Protein AF-A0A7X2MUK2-F1 (afdb_monomer_lite)

Radius of gyration: 17.93 Å; chains: 1; bounding box: 42×25×44 Å

Organism: Enterobacter agglomerans (NCBI:txid549)

Secondary structure (DSSP, 8-state):
-HHHHHHHHHHS--HHHHHHHHHHHHHHHHHHHHHHT-HHHHHHHHHHHHTGGGS-HHHHHHHHHHHHHHHHTTTTS-HHHHHHHHHHHHHHHHHHHHHHHHHHHHH--

Foldseek 3Di:
DPPVLVVCCVPPNDPVSLVVLLVCLLVVLLVVLCQLQPQVNLVVLVVCLVVLVPDPPVSSVVSVVVNVSSVVLPNPPDPVVSVVSSVVSSVVSNVVSVVSVVPVVVVVD

pLDDT: mean 91.35, std 7.98, range [53.94, 98.5]

Sequence (109 aa):
VNLVFSAMTSAHTSPYLQQVDEEIAPQLTALNDDIMLNRPLFSRLDAVYLQRAKLDAESKRLVEVIWQRFQLAGANLPEAQKQQLKTLNQEAARLGTRFTNKLPAATKA

InterPro domains:
  IPR045090 Peptidase M3A/M3B [PTHR43660] (1-107)

Structure (mmCIF, N/CA/C/O backbone):
data_AF-A0A7X2MUK2-F1
#
_entry.id   AF-A0A7X2MUK2-F1
#
loop_
_atom_site.group_PDB
_atom_site.id
_atom_site.type_symbol
_atom_site.label_atom_id
_atom_site.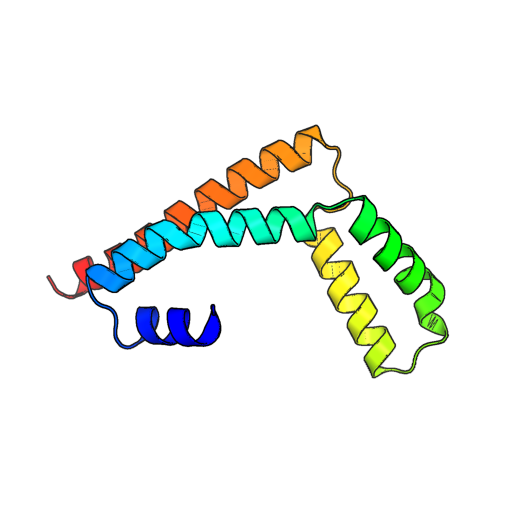label_alt_id
_atom_site.label_comp_id
_atom_site.label_asym_id
_atom_site.label_entity_id
_atom_site.label_seq_id
_atom_site.pdbx_PDB_ins_code
_atom_site.Cartn_x
_atom_site.Cartn_y
_atom_site.Cartn_z
_atom_site.occupancy
_atom_site.B_iso_or_equiv
_atom_site.auth_seq_id
_atom_site.auth_comp_id
_atom_site.auth_asym_id
_atom_site.auth_atom_id
_atom_site.pdbx_PDB_model_num
ATOM 1 N N . VAL A 1 1 ? -7.829 5.413 -15.023 1.00 54.09 1 VAL A N 1
ATOM 2 C CA . VAL A 1 1 ? -6.568 5.629 -15.771 1.00 54.09 1 VAL A CA 1
ATOM 3 C C . VAL A 1 1 ? -5.651 4.409 -15.679 1.00 54.09 1 VAL A C 1
ATOM 5 O O . VAL A 1 1 ? -5.361 3.851 -16.726 1.00 54.09 1 VAL A O 1
ATOM 8 N N . ASN A 1 2 ? -5.316 3.899 -14.481 1.00 69.81 2 ASN A N 1
ATOM 9 C CA . ASN A 1 2 ? -4.412 2.736 -14.338 1.00 69.81 2 ASN A CA 1
ATOM 10 C C . ASN A 1 2 ? -4.828 1.463 -15.088 1.00 69.81 2 ASN A C 1
ATOM 12 O O . ASN A 1 2 ? -3.993 0.875 -15.752 1.00 69.81 2 ASN A O 1
ATOM 16 N N . LEU A 1 3 ? -6.092 1.031 -15.026 1.00 82.81 3 LEU A N 1
ATOM 17 C CA . LEU A 1 3 ? -6.472 -0.298 -15.541 1.00 82.81 3 LEU A CA 1
ATOM 18 C C . LEU A 1 3 ? -6.197 -0.488 -17.043 1.00 82.81 3 LEU A C 1
ATOM 20 O O . LEU A 1 3 ? -5.636 -1.505 -17.434 1.00 82.81 3 LEU A O 1
ATOM 24 N N . VAL A 1 4 ? -6.553 0.496 -17.877 1.00 87.69 4 VAL A N 1
ATOM 25 C CA . VAL A 1 4 ? -6.312 0.420 -19.329 1.00 87.69 4 VAL A CA 1
ATOM 26 C C . VAL A 1 4 ? -4.832 0.627 -19.642 1.00 87.69 4 VAL A C 1
ATOM 28 O O . VAL A 1 4 ? -4.275 -0.113 -20.445 1.00 87.69 4 VAL A O 1
ATOM 31 N N . PHE A 1 5 ? -4.178 1.590 -18.984 1.00 87.81 5 PHE A N 1
ATOM 32 C CA . PHE A 1 5 ? -2.762 1.863 -19.218 1.00 87.81 5 PHE A CA 1
ATOM 33 C C . PHE A 1 5 ? -1.885 0.655 -18.855 1.00 87.81 5 PHE A C 1
ATOM 35 O O . PHE A 1 5 ? -1.125 0.194 -19.698 1.00 87.81 5 PHE A O 1
ATOM 42 N N . SER A 1 6 ? -2.072 0.069 -17.667 1.00 85.44 6 SER A N 1
ATOM 43 C CA . SER A 1 6 ? -1.349 -1.130 -17.225 1.00 85.44 6 SER A CA 1
ATOM 44 C C . SER A 1 6 ? -1.624 -2.352 -18.105 1.00 85.44 6 SER A C 1
ATOM 46 O O . SER A 1 6 ? -0.721 -3.154 -18.340 1.00 85.44 6 SER A O 1
ATOM 48 N N . ALA A 1 7 ? -2.849 -2.509 -18.621 1.00 89.12 7 ALA A N 1
ATOM 49 C CA . ALA A 1 7 ? -3.154 -3.575 -19.575 1.00 89.12 7 ALA A CA 1
ATOM 50 C C . ALA A 1 7 ? -2.367 -3.396 -20.885 1.00 89.12 7 ALA A C 1
ATOM 52 O O . ALA A 1 7 ? -1.771 -4.353 -21.381 1.00 89.12 7 ALA A O 1
ATOM 53 N N . MET A 1 8 ? -2.304 -2.168 -21.410 1.00 90.06 8 MET A N 1
ATOM 54 C CA . MET A 1 8 ? -1.549 -1.858 -22.625 1.00 90.06 8 MET A CA 1
ATOM 55 C C . MET A 1 8 ? -0.040 -2.011 -22.422 1.00 90.06 8 MET A C 1
ATOM 57 O O . MET A 1 8 ? 0.605 -2.668 -23.234 1.00 90.06 8 MET A O 1
ATOM 61 N N . THR A 1 9 ? 0.530 -1.486 -21.332 1.00 85.38 9 THR A N 1
ATOM 62 C CA . THR A 1 9 ? 1.971 -1.625 -21.049 1.00 85.38 9 THR A CA 1
ATOM 63 C C . THR A 1 9 ? 2.388 -3.069 -20.778 1.00 85.38 9 THR A C 1
ATOM 65 O O . THR A 1 9 ? 3.541 -3.414 -21.022 1.00 85.38 9 THR A O 1
ATOM 68 N N . SER A 1 10 ? 1.466 -3.935 -20.344 1.00 84.69 10 SER A N 1
ATOM 69 C CA . SER A 1 10 ? 1.747 -5.364 -20.153 1.00 84.69 10 SER A CA 1
ATOM 70 C C . SER A 1 10 ? 1.636 -6.177 -21.447 1.00 84.69 10 SER A C 1
ATOM 72 O O . SER A 1 10 ? 2.483 -7.026 -21.712 1.00 84.69 10 SER A O 1
ATOM 74 N N . ALA A 1 11 ? 0.591 -5.952 -22.249 1.00 87.62 11 ALA A N 1
ATOM 75 C CA . ALA A 1 11 ? 0.252 -6.823 -23.380 1.00 87.62 11 ALA A CA 1
ATOM 76 C C . ALA A 1 11 ? 0.691 -6.281 -24.751 1.00 87.62 11 ALA A C 1
ATOM 78 O O . ALA A 1 11 ? 0.963 -7.056 -25.666 1.00 87.62 11 ALA A O 1
ATOM 79 N N . HIS A 1 12 ? 0.747 -4.958 -24.914 1.00 87.75 12 HIS A N 1
ATOM 80 C CA . HIS A 1 12 ? 1.011 -4.292 -26.190 1.00 87.75 12 HIS A CA 1
ATOM 81 C C . HIS A 1 12 ? 1.827 -3.007 -25.987 1.00 87.75 12 HIS A C 1
ATOM 83 O O . HIS A 1 12 ? 1.422 -1.904 -26.359 1.00 87.75 12 HIS A O 1
ATOM 89 N N . THR A 1 13 ? 2.978 -3.154 -25.329 1.00 86.94 13 THR A N 1
ATOM 90 C CA . THR A 1 13 ? 3.851 -2.025 -24.994 1.00 86.94 13 THR A CA 1
ATOM 91 C C . THR A 1 13 ? 4.600 -1.475 -26.209 1.00 86.94 13 THR A C 1
ATOM 93 O O . THR A 1 13 ? 4.758 -2.145 -27.231 1.00 86.94 13 THR A O 1
ATOM 96 N N . SER A 1 14 ? 5.107 -0.252 -26.084 1.00 89.50 14 SER A N 1
ATOM 97 C CA . SER A 1 14 ? 5.943 0.427 -27.078 1.00 89.50 14 SER A CA 1
ATOM 98 C C . SER A 1 14 ? 6.971 1.314 -26.367 1.00 89.50 14 SER A C 1
ATOM 100 O O . SER A 1 14 ? 6.762 1.638 -25.197 1.00 89.50 14 SER A O 1
ATOM 102 N N . PRO A 1 15 ? 8.054 1.761 -27.034 1.00 90.31 15 PRO A N 1
ATOM 103 C CA . PRO A 1 15 ? 9.027 2.664 -26.412 1.00 90.31 15 PRO A CA 1
ATOM 104 C C . PRO A 1 15 ? 8.386 3.931 -25.829 1.00 90.31 15 PRO A C 1
ATOM 106 O O . PRO A 1 15 ? 8.757 4.373 -24.746 1.00 90.31 15 PRO A O 1
ATOM 109 N N . TYR A 1 16 ? 7.369 4.472 -26.507 1.00 92.00 16 TYR A N 1
ATOM 110 C CA . TYR A 1 16 ? 6.617 5.621 -26.007 1.00 92.00 16 TYR A CA 1
ATOM 111 C C . TYR A 1 16 ? 5.817 5.279 -24.743 1.00 92.00 16 TYR A C 1
ATOM 113 O O . TYR A 1 16 ? 5.879 6.013 -23.762 1.00 92.00 16 TYR A O 1
ATOM 121 N N . LEU A 1 17 ? 5.108 4.144 -24.725 1.00 90.44 17 LEU A N 1
ATOM 122 C CA . LEU A 1 17 ? 4.359 3.716 -23.538 1.00 90.44 17 LEU A CA 1
ATOM 123 C C . LEU A 1 17 ? 5.277 3.420 -22.345 1.00 90.44 17 LEU A C 1
ATOM 125 O O . LEU A 1 17 ? 4.904 3.724 -21.219 1.00 90.44 17 LEU A O 1
ATOM 129 N N . GLN A 1 18 ? 6.477 2.884 -22.582 1.00 88.19 18 GLN A N 1
ATOM 130 C CA . GLN A 1 18 ? 7.482 2.666 -21.537 1.00 88.19 18 GLN A CA 1
ATOM 131 C C . GLN A 1 18 ? 7.998 3.982 -20.949 1.00 88.19 18 GLN A C 1
ATOM 133 O O . GLN A 1 18 ? 8.126 4.092 -19.733 1.00 88.19 18 GLN A O 1
ATOM 138 N N . GLN A 1 19 ? 8.257 4.986 -21.794 1.00 90.25 19 GLN A N 1
ATOM 139 C CA . GLN A 1 19 ? 8.642 6.318 -21.328 1.00 90.25 19 GLN A CA 1
ATOM 140 C C . GLN A 1 19 ? 7.535 6.937 -20.466 1.00 90.25 19 GLN A C 1
ATOM 142 O O . GLN A 1 19 ? 7.810 7.425 -19.373 1.00 90.25 19 GLN A O 1
ATOM 147 N N . VAL A 1 20 ? 6.281 6.871 -20.927 1.00 90.12 20 VAL A N 1
ATOM 148 C CA . VAL A 1 20 ? 5.138 7.370 -20.152 1.00 90.12 20 VAL A CA 1
ATOM 149 C C . VAL A 1 20 ? 5.016 6.621 -18.823 1.00 90.12 20 VAL A C 1
ATOM 151 O O . VAL A 1 20 ? 4.793 7.260 -17.801 1.00 90.12 20 VAL A O 1
ATOM 154 N N . ASP A 1 21 ? 5.208 5.298 -18.799 1.00 86.38 21 ASP A N 1
ATOM 155 C CA . ASP A 1 21 ? 5.168 4.499 -17.564 1.00 86.38 21 ASP A CA 1
ATOM 156 C C . ASP A 1 21 ? 6.225 4.970 -16.549 1.00 86.38 21 ASP A C 1
ATOM 158 O O . ASP A 1 21 ? 5.915 5.191 -15.378 1.00 86.38 21 ASP A O 1
ATOM 162 N N . GLU A 1 22 ? 7.452 5.246 -17.009 1.00 87.00 22 GLU A N 1
ATOM 163 C CA . GLU A 1 22 ? 8.521 5.806 -16.168 1.00 87.00 22 GLU A CA 1
ATOM 164 C C . GLU A 1 22 ? 8.204 7.209 -15.625 1.00 87.00 22 GLU A C 1
ATOM 166 O O . GLU A 1 22 ? 8.628 7.542 -14.515 1.00 87.00 22 GLU A O 1
ATOM 171 N N . GLU A 1 23 ? 7.449 8.023 -16.367 1.00 88.56 23 GLU A N 1
ATOM 172 C CA . GLU A 1 23 ? 7.038 9.370 -15.954 1.00 88.56 23 GLU A CA 1
ATOM 173 C C . GLU A 1 23 ? 5.867 9.356 -14.957 1.00 88.56 23 GLU A C 1
ATOM 175 O O . GLU A 1 23 ? 5.856 10.145 -14.004 1.00 88.56 23 GLU A O 1
ATOM 180 N N . ILE A 1 24 ? 4.879 8.472 -15.150 1.00 88.25 24 ILE A N 1
ATOM 181 C CA . ILE A 1 24 ? 3.654 8.455 -14.336 1.00 88.25 24 ILE A CA 1
ATOM 182 C C . ILE A 1 24 ? 3.773 7.595 -13.076 1.00 88.25 24 ILE A C 1
ATOM 184 O O . ILE A 1 24 ? 3.141 7.924 -12.071 1.00 88.25 24 ILE A O 1
ATOM 188 N N . ALA A 1 25 ? 4.574 6.523 -13.091 1.00 85.62 25 ALA A N 1
ATOM 189 C CA . ALA A 1 25 ? 4.754 5.638 -11.941 1.00 85.62 25 ALA A CA 1
ATOM 190 C C . ALA A 1 25 ? 5.108 6.394 -10.643 1.00 85.62 25 ALA A C 1
ATOM 192 O O . ALA A 1 25 ? 4.399 6.210 -9.649 1.00 85.62 25 ALA A O 1
ATOM 193 N N . PRO A 1 26 ? 6.111 7.301 -10.612 1.00 88.12 26 PRO A N 1
ATOM 194 C CA . PRO A 1 26 ? 6.424 8.049 -9.394 1.00 88.12 26 PRO A CA 1
ATOM 195 C C . PRO A 1 26 ? 5.288 8.987 -8.956 1.00 88.12 26 PRO A C 1
ATOM 197 O O . PRO A 1 26 ? 5.078 9.163 -7.757 1.00 88.12 26 PRO A O 1
ATOM 200 N N . GLN A 1 27 ? 4.525 9.557 -9.895 1.00 91.31 27 GLN A N 1
ATOM 201 C CA . GLN A 1 27 ? 3.395 10.441 -9.580 1.00 91.31 27 GLN A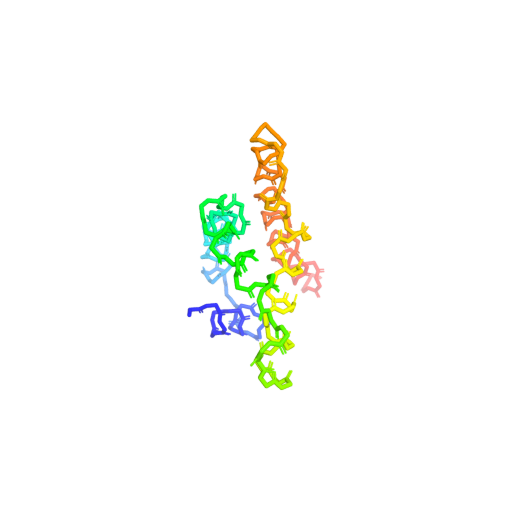 CA 1
ATOM 202 C C . GLN A 1 27 ? 2.239 9.666 -8.941 1.00 91.31 27 GLN A C 1
ATOM 204 O O . GLN A 1 27 ? 1.649 10.116 -7.960 1.00 91.31 27 GLN A O 1
ATOM 209 N N . LEU A 1 28 ? 1.937 8.475 -9.465 1.00 90.31 28 LEU A N 1
ATOM 210 C CA . LEU A 1 28 ? 0.907 7.594 -8.918 1.00 90.31 28 LEU A CA 1
ATOM 211 C C . LEU A 1 28 ? 1.290 7.079 -7.528 1.00 90.31 28 LEU A C 1
ATOM 213 O O . LEU A 1 28 ? 0.435 7.032 -6.643 1.00 90.31 28 LEU A O 1
ATOM 217 N N . THR A 1 29 ? 2.564 6.745 -7.313 1.00 91.00 29 THR A N 1
ATOM 218 C CA . THR A 1 29 ? 3.078 6.380 -5.988 1.00 91.00 29 THR A CA 1
ATOM 219 C C . THR A 1 29 ? 2.970 7.538 -5.005 1.00 91.00 29 THR A C 1
ATOM 221 O O . THR A 1 29 ? 2.458 7.339 -3.907 1.00 91.00 29 THR A O 1
ATOM 224 N N . ALA A 1 30 ? 3.365 8.750 -5.405 1.00 92.25 30 ALA A N 1
ATOM 225 C CA . ALA A 1 30 ? 3.242 9.934 -4.558 1.00 92.25 30 ALA A CA 1
ATOM 226 C C . ALA A 1 30 ? 1.778 10.212 -4.177 1.00 92.25 30 ALA A C 1
ATOM 228 O O . ALA A 1 30 ? 1.477 10.421 -3.005 1.00 92.25 30 ALA A O 1
ATOM 229 N N . LEU A 1 31 ? 0.851 10.119 -5.138 1.00 94.69 31 LEU A N 1
ATOM 230 C CA . LEU A 1 31 ? -0.582 10.254 -4.874 1.00 94.69 31 LEU A CA 1
ATOM 231 C C . LEU A 1 31 ? -1.094 9.176 -3.907 1.00 94.69 31 LEU A C 1
ATOM 233 O O . LEU A 1 31 ? -1.874 9.473 -3.003 1.00 94.69 31 LEU A O 1
ATOM 237 N N . ASN A 1 32 ? -0.671 7.922 -4.085 1.00 94.81 32 ASN A N 1
ATOM 238 C CA . ASN A 1 32 ? -1.052 6.840 -3.182 1.00 94.81 32 ASN A CA 1
ATOM 239 C C . ASN A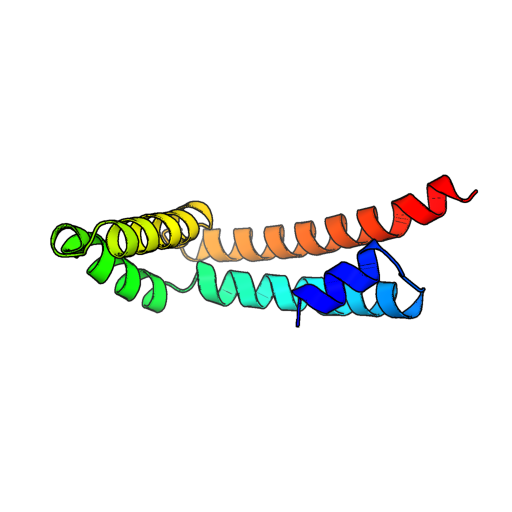 1 32 ? -0.531 7.088 -1.759 1.00 94.81 32 ASN A C 1
ATOM 241 O O . ASN A 1 32 ? -1.287 6.927 -0.803 1.00 94.81 32 ASN A O 1
ATOM 245 N N . ASP A 1 33 ? 0.718 7.525 -1.612 1.00 95.56 33 ASP A N 1
ATOM 246 C CA . ASP A 1 33 ? 1.295 7.881 -0.315 1.00 95.56 33 ASP A CA 1
ATOM 247 C C . ASP A 1 33 ? 0.554 9.052 0.335 1.00 95.56 33 ASP A C 1
ATOM 249 O O . ASP A 1 33 ? 0.280 9.029 1.536 1.00 95.56 33 ASP A O 1
ATOM 253 N N . ASP A 1 34 ? 0.176 10.060 -0.450 1.00 96.12 34 ASP A N 1
ATOM 254 C CA . ASP A 1 34 ? -0.586 11.214 0.025 1.00 96.12 34 ASP A CA 1
ATOM 255 C C . ASP A 1 34 ? -1.990 10.849 0.504 1.00 96.12 34 ASP A C 1
ATOM 257 O O . ASP A 1 34 ? -2.530 11.552 1.355 1.00 96.12 34 ASP A O 1
ATOM 261 N N . ILE A 1 35 ? -2.573 9.752 0.013 1.00 96.75 35 ILE A N 1
ATOM 262 C CA . ILE A 1 35 ? -3.839 9.205 0.514 1.00 96.75 35 ILE A CA 1
ATOM 263 C C . ILE A 1 35 ? -3.586 8.341 1.752 1.00 96.75 35 ILE A C 1
ATOM 265 O O . ILE A 1 35 ? -4.177 8.580 2.804 1.00 96.75 35 ILE A O 1
ATOM 269 N N . MET A 1 36 ? -2.706 7.344 1.643 1.00 97.25 36 MET A N 1
ATOM 270 C CA . MET A 1 36 ? -2.532 6.304 2.662 1.00 97.25 36 MET A CA 1
ATOM 271 C C . MET A 1 36 ? -1.853 6.819 3.936 1.00 97.25 36 MET A C 1
ATOM 273 O O . MET A 1 36 ? -2.138 6.328 5.026 1.00 97.25 36 MET A O 1
ATOM 277 N N . LEU A 1 37 ? -0.988 7.831 3.830 1.00 96.56 37 LEU A N 1
ATOM 278 C CA . LEU A 1 37 ? -0.274 8.420 4.970 1.00 96.56 37 LEU A CA 1
ATOM 279 C C . LEU A 1 37 ? -0.980 9.655 5.551 1.00 96.56 37 LEU A C 1
ATOM 281 O O . LEU A 1 37 ? -0.502 10.243 6.532 1.00 96.56 37 LEU A O 1
ATOM 285 N N . ASN A 1 38 ? -2.128 10.042 4.987 1.00 96.38 38 ASN A N 1
ATOM 286 C CA . ASN A 1 38 ? -2.907 11.195 5.419 1.00 96.38 38 ASN A CA 1
ATOM 287 C C . ASN A 1 38 ? -3.539 10.960 6.794 1.00 96.38 38 ASN A C 1
ATOM 289 O O . ASN A 1 38 ? -4.538 10.252 6.934 1.00 96.38 38 ASN A O 1
ATOM 293 N N . ARG A 1 39 ? -2.972 11.592 7.825 1.00 94.25 39 ARG A N 1
ATOM 294 C CA . ARG A 1 39 ? -3.444 11.448 9.207 1.00 94.25 39 ARG A CA 1
ATOM 295 C C . ARG A 1 39 ? -4.898 11.926 9.387 1.00 94.25 39 ARG A C 1
ATOM 297 O O . ARG A 1 39 ? -5.677 11.145 9.928 1.00 94.25 39 ARG A O 1
ATOM 304 N N . PRO A 1 40 ? -5.316 13.117 8.907 1.00 96.12 40 PRO A N 1
ATOM 305 C CA . PRO A 1 40 ? -6.719 13.538 8.994 1.00 96.12 40 PRO A CA 1
ATOM 306 C C . PRO A 1 40 ? -7.715 12.568 8.342 1.00 96.12 40 PRO A C 1
ATOM 308 O O . PRO A 1 40 ? -8.775 12.304 8.909 1.00 96.12 40 PRO A O 1
ATOM 311 N N . LEU A 1 41 ? -7.389 12.026 7.164 1.00 97.25 41 LEU A N 1
ATOM 312 C CA . LEU A 1 41 ? -8.226 11.048 6.469 1.00 97.25 41 LEU A CA 1
ATOM 313 C C . LEU A 1 41 ? -8.310 9.742 7.260 1.00 97.25 41 LEU A C 1
ATOM 315 O O . LEU A 1 41 ? -9.408 9.228 7.480 1.00 97.25 41 LEU A O 1
ATOM 319 N N . PHE A 1 42 ? -7.168 9.242 7.734 1.00 97.56 42 PHE A N 1
ATOM 320 C CA . PHE A 1 42 ? -7.122 8.026 8.532 1.00 97.56 42 PHE A CA 1
ATOM 321 C C . PHE A 1 42 ? -7.919 8.166 9.835 1.00 97.56 42 PHE A C 1
ATOM 323 O O . PHE A 1 42 ? -8.678 7.265 10.171 1.00 97.56 42 PHE A O 1
ATOM 330 N N . SER A 1 43 ? -7.857 9.313 10.521 1.00 97.19 43 SER A N 1
ATOM 331 C CA . SER A 1 43 ? -8.664 9.551 11.728 1.00 97.19 43 SER A CA 1
ATOM 332 C C . SER A 1 43 ? -10.174 9.473 11.467 1.00 97.19 43 SER A C 1
ATOM 334 O O . SER A 1 43 ? -10.919 8.988 12.317 1.00 97.19 43 SER A O 1
ATOM 336 N N . ARG A 1 44 ? -10.648 9.905 10.289 1.00 98.12 44 ARG A N 1
ATOM 337 C CA . ARG A 1 44 ? -12.067 9.762 9.907 1.00 98.12 44 ARG A CA 1
ATOM 338 C C . ARG A 1 44 ? -12.440 8.298 9.676 1.00 98.12 44 ARG A C 1
ATOM 340 O O . ARG A 1 44 ? -13.497 7.862 10.123 1.00 98.12 44 ARG A O 1
ATOM 347 N N . LEU A 1 45 ? -11.571 7.543 9.005 1.00 97.88 45 LEU A N 1
ATOM 348 C CA . LEU A 1 45 ? -11.754 6.108 8.785 1.00 97.88 45 LEU A CA 1
ATOM 349 C C . LEU A 1 45 ? -11.731 5.323 10.104 1.00 97.88 45 LEU A C 1
ATOM 351 O O . LEU A 1 45 ? -12.548 4.427 10.295 1.00 97.88 45 LEU A O 1
ATOM 355 N N . ASP A 1 46 ? -10.833 5.678 11.021 1.00 97.75 46 ASP A N 1
ATOM 356 C CA . ASP A 1 46 ? -10.707 5.046 12.334 1.00 97.75 46 ASP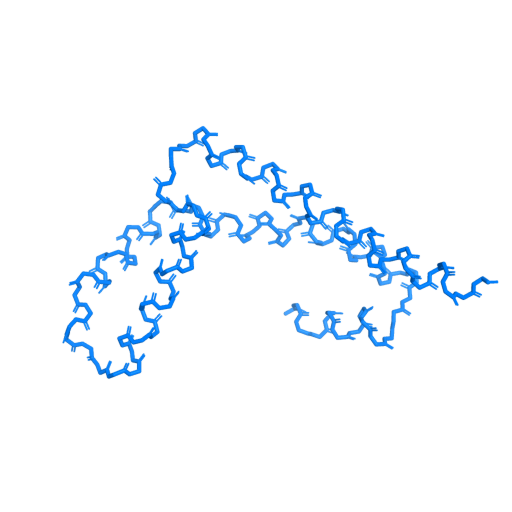 A CA 1
ATOM 357 C C . ASP A 1 46 ? -11.987 5.212 13.165 1.00 97.75 46 ASP A C 1
ATOM 359 O O . ASP A 1 46 ? -12.503 4.244 13.722 1.00 97.75 46 ASP A O 1
ATOM 363 N N . ALA A 1 47 ? -12.595 6.402 13.137 1.00 98.12 47 ALA A N 1
ATOM 364 C CA . ALA A 1 47 ? -13.881 6.645 13.786 1.00 98.12 47 ALA A CA 1
ATOM 365 C C . ALA A 1 47 ? -15.005 5.732 13.251 1.00 98.12 47 ALA A C 1
ATOM 367 O O . ALA A 1 47 ? -15.815 5.230 14.034 1.00 98.12 47 ALA A O 1
ATOM 368 N N . VAL A 1 48 ? -15.044 5.478 11.936 1.00 97.94 48 VAL A N 1
ATOM 369 C CA . VAL A 1 48 ? -15.997 4.533 11.320 1.00 97.94 48 VAL A CA 1
ATOM 370 C C . VAL A 1 48 ? -15.664 3.094 11.717 1.00 97.94 48 VAL A C 1
ATOM 372 O O . VAL A 1 48 ? -16.555 2.334 12.102 1.00 97.94 48 VAL A O 1
ATOM 375 N N . TYR A 1 49 ? -14.382 2.724 11.689 1.00 98.25 49 TYR A N 1
ATOM 376 C CA . TYR A 1 49 ? -13.911 1.400 12.090 1.00 98.25 49 TYR A CA 1
ATOM 377 C C . TYR A 1 49 ? -14.294 1.070 13.538 1.00 98.25 49 TYR A C 1
ATOM 379 O O . TYR A 1 49 ? -14.773 -0.033 13.805 1.00 98.25 49 TYR A O 1
ATOM 387 N N . LEU A 1 50 ? -14.177 2.012 14.474 1.00 98.00 50 LEU A N 1
ATOM 388 C CA . LEU A 1 50 ? -14.581 1.814 15.872 1.00 98.00 50 LEU A CA 1
ATOM 389 C C . LEU A 1 50 ? -16.089 1.555 16.035 1.00 98.00 50 LEU A C 1
ATOM 391 O O . LEU A 1 50 ? -16.496 0.866 16.968 1.00 98.00 50 LEU A O 1
ATOM 395 N N . GLN A 1 51 ? -16.920 2.035 15.108 1.00 97.69 51 GLN A N 1
ATOM 396 C CA . GLN A 1 51 ? -18.379 1.867 15.136 1.00 97.69 51 GLN A CA 1
ATOM 397 C C . GLN A 1 51 ? -18.889 0.725 14.241 1.00 97.69 51 GLN A C 1
ATOM 399 O O . GLN A 1 51 ? -20.098 0.491 14.162 1.00 97.69 51 GLN A O 1
ATOM 404 N N . ARG A 1 52 ? -17.985 -0.031 13.601 1.00 97.88 52 ARG A N 1
ATOM 405 C CA . ARG A 1 52 ? -18.305 -1.039 12.570 1.00 97.88 52 ARG A CA 1
ATOM 406 C C . ARG A 1 52 ? -19.245 -2.165 13.009 1.00 97.88 52 ARG A C 1
ATOM 408 O O . ARG A 1 52 ? -19.796 -2.854 12.162 1.00 97.88 52 ARG A O 1
ATOM 415 N N . ALA A 1 53 ? -19.440 -2.373 14.314 1.00 97.12 53 ALA A N 1
ATOM 416 C CA . ALA A 1 53 ? -20.349 -3.395 14.841 1.00 97.12 53 ALA A CA 1
ATOM 417 C C . ALA A 1 53 ? -21.824 -3.172 14.449 1.00 97.12 53 ALA A C 1
ATOM 419 O O . ALA A 1 53 ? -22.608 -4.110 14.514 1.00 97.12 53 ALA A O 1
ATOM 420 N N . LYS A 1 54 ? -22.191 -1.947 14.046 1.00 96.25 54 LYS A N 1
ATOM 421 C CA . LYS A 1 54 ? -23.548 -1.580 13.605 1.00 96.25 54 LYS A CA 1
ATOM 422 C C . LYS A 1 54 ? -23.790 -1.784 12.102 1.00 96.25 54 LYS A C 1
ATOM 424 O O . LYS A 1 54 ? -24.899 -1.542 11.640 1.00 96.25 54 LYS A O 1
ATOM 429 N N . LEU A 1 55 ? -22.755 -2.145 11.344 1.00 97.62 55 LEU A N 1
ATOM 430 C CA . LEU A 1 55 ? -22.817 -2.309 9.891 1.00 97.62 55 LEU A CA 1
ATOM 431 C C . LEU A 1 55 ? -23.285 -3.720 9.512 1.00 97.62 55 LEU A C 1
ATOM 433 O O . LEU A 1 55 ? -23.090 -4.667 10.277 1.00 97.62 55 LEU A O 1
ATOM 437 N N . ASP A 1 56 ? -23.843 -3.867 8.309 1.00 98.31 56 ASP A N 1
ATOM 438 C CA . ASP A 1 56 ? -24.057 -5.184 7.709 1.00 98.31 56 ASP A CA 1
ATOM 439 C C . ASP A 1 56 ? -22.716 -5.892 7.426 1.00 98.31 56 ASP A C 1
ATOM 441 O O . ASP A 1 56 ? -21.635 -5.298 7.509 1.00 98.31 56 ASP A O 1
ATOM 445 N N . ALA A 1 57 ? -22.780 -7.185 7.109 1.00 98.19 57 ALA A N 1
ATOM 446 C CA . ALA A 1 57 ? -21.593 -8.023 6.974 1.00 98.19 57 ALA A CA 1
ATOM 447 C C . ALA A 1 57 ? -20.612 -7.526 5.896 1.00 98.19 57 ALA A C 1
ATOM 449 O O . ALA A 1 57 ? -19.400 -7.528 6.132 1.00 98.19 57 ALA A O 1
ATOM 450 N N . GLU A 1 58 ? -21.113 -7.082 4.741 1.00 98.38 58 GLU A N 1
ATOM 451 C CA . GLU A 1 58 ? -20.269 -6.627 3.637 1.00 98.38 58 GLU A CA 1
ATOM 452 C C . GLU A 1 58 ? -19.658 -5.260 3.955 1.00 98.38 58 GLU A C 1
ATOM 454 O O . GLU A 1 58 ? -18.439 -5.093 3.867 1.00 98.38 58 GLU A O 1
ATOM 459 N N . SER A 1 59 ? -20.468 -4.314 4.434 1.00 98.38 59 SER A N 1
ATOM 460 C CA . SER A 1 59 ? -19.994 -2.987 4.843 1.00 98.38 59 SER A CA 1
ATOM 461 C C . SER A 1 59 ? -18.959 -3.066 5.967 1.00 98.38 59 SER A C 1
ATOM 463 O O . SER A 1 59 ? -17.937 -2.374 5.934 1.00 98.38 59 SER A O 1
ATOM 465 N N . LYS A 1 60 ? -19.174 -3.946 6.952 1.00 98.50 60 LYS A N 1
ATOM 466 C CA . LYS A 1 60 ? -18.201 -4.202 8.019 1.00 98.50 60 LYS A CA 1
ATOM 467 C C . LYS A 1 60 ? -16.885 -4.710 7.440 1.00 98.50 60 LYS A C 1
ATOM 469 O O . LYS A 1 60 ? -15.827 -4.177 7.779 1.00 98.50 60 LYS A O 1
ATOM 474 N N . ARG A 1 61 ? -16.943 -5.700 6.544 1.00 98.44 61 ARG A N 1
ATOM 475 C CA . ARG A 1 61 ? -15.746 -6.263 5.913 1.00 98.44 61 ARG A CA 1
ATOM 476 C C . ARG A 1 61 ? -15.000 -5.218 5.087 1.00 98.44 61 ARG A C 1
ATOM 478 O O . ARG A 1 61 ? -13.773 -5.166 5.152 1.00 98.44 61 ARG A O 1
ATOM 485 N N . LEU A 1 62 ? -15.718 -4.377 4.347 1.00 98.50 62 LEU A N 1
ATOM 486 C CA . LEU A 1 62 ? -15.137 -3.292 3.563 1.00 98.50 62 LEU A CA 1
ATOM 487 C C . LEU A 1 62 ? -14.336 -2.336 4.453 1.00 98.50 62 LEU A C 1
ATOM 489 O O . LEU A 1 62 ? -13.168 -2.063 4.173 1.00 98.50 62 LEU A O 1
ATOM 493 N N . VAL A 1 63 ? -14.935 -1.876 5.554 1.00 98.38 63 VAL A N 1
ATOM 494 C CA . VAL A 1 63 ? -14.274 -0.975 6.508 1.00 98.38 63 VAL A CA 1
ATOM 495 C C . VAL A 1 63 ? -13.040 -1.633 7.125 1.00 98.38 63 VAL A C 1
ATOM 497 O O . VAL A 1 63 ? -11.997 -0.991 7.215 1.00 98.38 63 VAL A O 1
ATOM 500 N N . GLU A 1 64 ? -13.114 -2.913 7.498 1.00 98.38 64 GLU A N 1
ATOM 501 C CA . GLU A 1 64 ? -11.970 -3.659 8.040 1.00 98.38 64 GLU A CA 1
ATOM 502 C C . GLU A 1 64 ? -10.816 -3.763 7.036 1.00 98.38 64 GLU A C 1
ATOM 504 O O . GLU A 1 64 ? -9.668 -3.505 7.394 1.00 98.38 64 GLU A O 1
ATOM 509 N N . VAL A 1 65 ? -11.111 -4.086 5.773 1.00 98.50 65 VAL A N 1
ATOM 510 C CA . VAL A 1 65 ? -10.095 -4.197 4.716 1.00 98.50 65 VAL A CA 1
ATOM 511 C C . VAL A 1 65 ? -9.451 -2.844 4.427 1.00 98.50 65 VAL A C 1
ATOM 513 O O . VAL A 1 65 ? -8.228 -2.765 4.314 1.00 98.50 65 VAL A O 1
ATOM 516 N N . ILE A 1 66 ? -10.241 -1.773 4.308 1.00 98.19 66 ILE A N 1
ATOM 517 C CA . ILE A 1 66 ? -9.701 -0.435 4.037 1.00 98.19 66 ILE A CA 1
ATOM 518 C C . ILE A 1 66 ? -8.865 0.040 5.229 1.00 98.19 66 ILE A C 1
ATOM 520 O O . ILE A 1 66 ? -7.733 0.474 5.038 1.00 98.19 66 ILE A O 1
ATOM 524 N N . TRP A 1 67 ? -9.363 -0.100 6.457 1.00 98.38 67 TRP A N 1
ATOM 525 C CA . TRP A 1 67 ? -8.619 0.277 7.661 1.00 98.38 67 TRP A CA 1
ATOM 526 C C . TRP A 1 67 ? -7.299 -0.493 7.785 1.00 98.38 67 TRP A C 1
ATOM 528 O O . TRP A 1 67 ? -6.253 0.112 8.025 1.00 98.38 67 TRP A O 1
ATOM 538 N N . GLN A 1 68 ? -7.312 -1.805 7.522 1.00 98.25 68 GLN A N 1
ATOM 539 C CA . GLN A 1 68 ? -6.100 -2.624 7.515 1.00 98.25 68 GLN A CA 1
ATOM 540 C C . GLN A 1 68 ? -5.094 -2.153 6.457 1.00 98.25 68 GLN A C 1
ATOM 542 O O . GLN A 1 68 ? -3.899 -2.112 6.740 1.00 98.25 68 GLN A O 1
ATOM 547 N N . ARG A 1 69 ? -5.549 -1.757 5.259 1.00 98.00 69 ARG A N 1
ATOM 548 C CA . ARG A 1 69 ? -4.666 -1.204 4.216 1.00 98.00 69 ARG A CA 1
ATOM 549 C C . ARG A 1 69 ? -3.950 0.060 4.687 1.00 98.00 69 ARG A C 1
ATOM 551 O O . ARG A 1 69 ? -2.745 0.155 4.496 1.00 98.00 69 ARG A O 1
ATOM 558 N N . PHE A 1 70 ? -4.651 0.984 5.347 1.00 98.06 70 PHE A N 1
ATOM 559 C CA . PHE A 1 70 ? -4.031 2.190 5.912 1.00 98.06 70 PHE A CA 1
ATOM 560 C C . PHE A 1 70 ? -3.000 1.855 6.998 1.00 98.06 70 PHE A C 1
ATOM 562 O O . PHE A 1 70 ? -1.912 2.430 7.013 1.00 98.06 70 PHE A O 1
ATOM 569 N N . GLN A 1 71 ? -3.306 0.904 7.885 1.00 96.19 71 GLN A N 1
ATOM 570 C CA . GLN A 1 71 ? -2.359 0.469 8.917 1.00 96.19 71 GLN A CA 1
ATOM 571 C C . GLN A 1 71 ? -1.086 -0.124 8.314 1.00 96.19 71 GLN A C 1
ATOM 573 O O . GLN A 1 71 ? 0.012 0.298 8.667 1.00 96.19 71 GLN A O 1
ATOM 578 N N . LEU A 1 72 ? -1.231 -1.059 7.371 1.00 96.44 72 LEU A N 1
ATOM 579 C CA . LEU A 1 72 ? -0.097 -1.691 6.692 1.00 96.44 72 LEU A CA 1
ATOM 580 C C . LEU A 1 72 ? 0.708 -0.695 5.851 1.00 96.44 72 LEU A C 1
ATOM 582 O O . LEU A 1 72 ? 1.922 -0.830 5.751 1.00 96.44 72 LEU A O 1
ATOM 586 N N . ALA A 1 73 ? 0.050 0.319 5.287 1.00 95.94 73 ALA A N 1
ATOM 587 C CA . ALA A 1 73 ? 0.715 1.398 4.570 1.00 95.94 73 ALA A CA 1
ATOM 588 C C . ALA A 1 73 ? 1.440 2.392 5.494 1.00 95.94 73 ALA A C 1
ATOM 590 O O . ALA A 1 73 ? 2.163 3.242 4.993 1.00 95.94 73 ALA A O 1
ATOM 591 N N . GLY A 1 74 ? 1.271 2.314 6.819 1.00 95.69 74 GLY A N 1
ATOM 592 C CA . GLY A 1 74 ? 1.976 3.177 7.771 1.00 95.69 74 GLY A CA 1
ATOM 593 C C . GLY A 1 74 ? 1.238 4.464 8.152 1.00 95.69 74 GLY A C 1
ATOM 594 O O . GLY A 1 74 ? 1.866 5.424 8.602 1.00 95.69 74 GLY A O 1
ATOM 595 N N . ALA A 1 75 ? -0.094 4.511 8.033 1.00 94.62 75 ALA A N 1
ATOM 596 C CA . ALA A 1 75 ? -0.892 5.697 8.371 1.00 94.62 75 ALA A CA 1
ATOM 597 C C . ALA A 1 75 ? -0.654 6.226 9.802 1.00 94.62 75 ALA A C 1
ATOM 599 O O . ALA A 1 75 ? -0.717 7.439 10.041 1.00 94.62 75 ALA A O 1
ATOM 600 N N . ASN A 1 76 ? -0.347 5.326 10.745 1.00 92.25 76 ASN A N 1
ATOM 601 C CA . ASN A 1 76 ? -0.132 5.647 12.157 1.00 92.25 76 ASN A CA 1
ATOM 602 C C . ASN A 1 76 ? 1.338 5.936 12.527 1.00 92.25 76 ASN A C 1
ATOM 604 O O . ASN A 1 76 ? 1.636 6.208 13.690 1.00 92.25 76 ASN A O 1
ATOM 608 N N . LEU A 1 77 ? 2.264 5.894 11.563 1.00 94.69 77 LEU A N 1
ATOM 609 C CA . LEU A 1 77 ? 3.673 6.191 11.818 1.00 94.69 77 LEU A CA 1
ATOM 610 C C . LEU A 1 77 ? 3.880 7.662 12.245 1.00 94.69 77 LEU A C 1
ATOM 612 O O . LEU A 1 77 ? 3.078 8.539 11.894 1.00 94.69 77 LEU A O 1
ATOM 616 N N . PRO A 1 78 ? 4.963 7.966 12.983 1.00 95.19 78 PRO A N 1
ATOM 617 C CA . PRO A 1 78 ? 5.422 9.337 13.189 1.00 95.19 78 PRO A CA 1
ATOM 618 C C . PRO A 1 78 ? 5.787 10.015 11.861 1.00 95.19 78 PRO A C 1
ATOM 620 O O . PRO A 1 78 ? 6.269 9.359 10.938 1.00 95.19 78 PRO A O 1
ATOM 623 N N . GLU A 1 79 ? 5.635 11.338 11.776 1.00 92.31 79 GLU A N 1
ATOM 624 C CA . GLU A 1 79 ? 5.842 12.092 10.524 1.00 92.31 79 GLU A CA 1
ATOM 625 C C . GLU A 1 79 ? 7.248 11.911 9.923 1.00 92.31 79 GLU A C 1
ATOM 627 O O . GLU A 1 79 ? 7.387 11.756 8.712 1.00 92.31 79 GLU A O 1
ATOM 632 N N . ALA A 1 80 ? 8.290 11.811 10.756 1.00 94.56 80 ALA A N 1
ATOM 633 C CA . ALA A 1 80 ? 9.648 11.530 10.280 1.00 94.56 80 ALA A CA 1
ATOM 634 C C . ALA A 1 80 ? 9.758 10.167 9.565 1.00 94.56 80 ALA A C 1
ATOM 636 O O . ALA A 1 80 ? 10.398 10.061 8.520 1.00 94.56 80 ALA A O 1
ATOM 637 N N . GLN A 1 81 ? 9.095 9.134 10.093 1.00 95.75 81 GLN A N 1
ATOM 638 C CA . GLN A 1 81 ? 9.091 7.797 9.493 1.00 95.75 81 GLN A CA 1
ATOM 639 C C . GLN A 1 81 ? 8.206 7.746 8.245 1.00 95.75 81 GLN A C 1
ATOM 641 O O . GLN A 1 81 ? 8.549 7.066 7.282 1.00 95.75 81 GLN A O 1
ATOM 646 N N . LYS A 1 82 ? 7.110 8.515 8.209 1.00 93.56 82 LYS A N 1
ATOM 64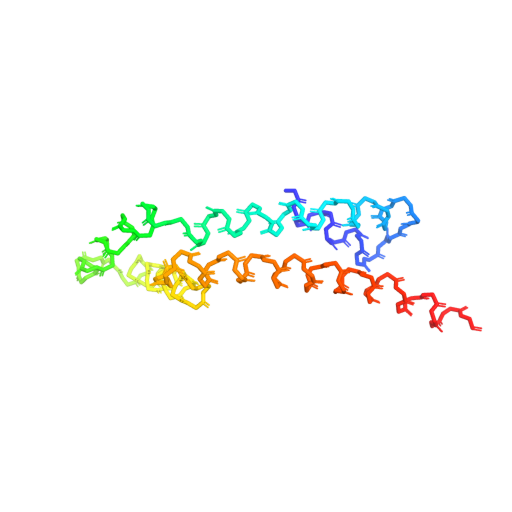7 C CA . LYS A 1 82 ? 6.306 8.682 6.990 1.00 93.56 82 LYS A CA 1
ATOM 648 C C . LYS A 1 82 ? 7.120 9.296 5.861 1.00 93.56 82 LYS A C 1
ATOM 650 O O . LYS A 1 82 ? 7.031 8.821 4.737 1.00 93.56 82 LYS A O 1
ATOM 655 N N . GLN A 1 83 ? 7.936 10.309 6.151 1.00 94.06 83 GLN A N 1
ATOM 656 C CA . GLN A 1 83 ? 8.785 10.923 5.132 1.00 94.06 83 GLN A CA 1
ATOM 657 C C . GLN A 1 83 ? 9.821 9.936 4.581 1.00 94.06 83 GLN A C 1
ATOM 659 O O . GLN A 1 83 ? 10.027 9.885 3.372 1.00 94.06 83 GLN A O 1
ATOM 664 N N . GLN A 1 84 ? 10.428 9.118 5.447 1.00 95.56 84 GLN A N 1
ATOM 665 C CA . GLN A 1 84 ? 11.326 8.040 5.018 1.00 95.56 84 GLN A CA 1
ATOM 666 C C . GLN A 1 84 ? 10.597 7.011 4.146 1.00 95.56 84 GLN A C 1
ATOM 668 O O . GLN A 1 84 ? 11.101 6.635 3.090 1.00 95.56 84 GLN A O 1
ATOM 673 N N . LEU A 1 85 ? 9.393 6.599 4.551 1.00 94.88 85 LEU A N 1
ATOM 674 C CA . LEU A 1 85 ? 8.583 5.643 3.802 1.00 94.88 85 LEU A CA 1
ATOM 675 C C . LEU A 1 85 ? 8.195 6.173 2.415 1.00 94.88 85 LEU A C 1
ATOM 677 O O . LEU A 1 85 ? 8.301 5.429 1.446 1.00 94.88 85 LEU A O 1
ATOM 681 N N . LYS A 1 86 ? 7.837 7.460 2.295 1.00 93.88 86 LYS A N 1
ATOM 682 C CA . LYS A 1 86 ? 7.570 8.102 0.996 1.00 93.88 86 LYS A CA 1
ATOM 683 C C . LYS A 1 86 ? 8.770 8.008 0.054 1.00 93.88 86 LYS A C 1
ATOM 685 O O . LYS A 1 86 ? 8.617 7.628 -1.104 1.00 93.88 86 LYS A O 1
ATOM 690 N N . THR A 1 87 ? 9.972 8.309 0.549 1.00 94.00 87 THR A N 1
ATOM 691 C CA . THR A 1 87 ? 11.199 8.193 -0.255 1.00 94.00 87 THR A CA 1
ATOM 692 C C . THR A 1 87 ? 11.422 6.753 -0.722 1.00 94.00 87 THR A C 1
ATOM 694 O O . THR A 1 87 ? 11.661 6.520 -1.906 1.00 94.00 87 THR A O 1
ATOM 697 N N . LEU A 1 88 ? 11.275 5.774 0.177 1.00 94.88 88 LEU A N 1
ATOM 698 C CA . LEU A 1 88 ? 11.443 4.354 -0.154 1.00 94.88 88 LEU A CA 1
ATOM 699 C C . LEU A 1 88 ? 10.406 3.866 -1.175 1.00 94.88 88 LEU A C 1
ATOM 701 O O . LEU A 1 88 ? 10.755 3.143 -2.107 1.00 94.88 88 LEU A O 1
ATOM 705 N N . ASN A 1 89 ? 9.147 4.286 -1.041 1.00 93.00 89 ASN A N 1
ATOM 706 C CA . ASN A 1 89 ? 8.084 3.932 -1.979 1.00 93.00 89 ASN A CA 1
ATOM 707 C C . ASN A 1 89 ? 8.370 4.486 -3.382 1.00 93.00 89 ASN A C 1
ATOM 709 O O . ASN A 1 89 ? 8.204 3.768 -4.370 1.00 93.00 89 ASN A O 1
ATOM 713 N N . GLN A 1 90 ? 8.853 5.729 -3.483 1.00 90.50 90 GLN A N 1
ATOM 714 C CA . GLN A 1 90 ? 9.255 6.331 -4.759 1.00 90.50 90 GLN A CA 1
ATOM 715 C C . GLN A 1 90 ? 10.418 5.579 -5.418 1.00 90.50 90 GLN A C 1
ATOM 717 O O . GLN A 1 90 ? 10.379 5.306 -6.622 1.00 90.50 90 GLN A O 1
ATOM 722 N N . GLU A 1 91 ? 11.441 5.209 -4.646 1.00 92.25 91 GLU A N 1
ATOM 723 C CA . GLU A 1 91 ? 12.561 4.412 -5.153 1.00 92.25 91 GLU A CA 1
ATOM 724 C C . GLU A 1 91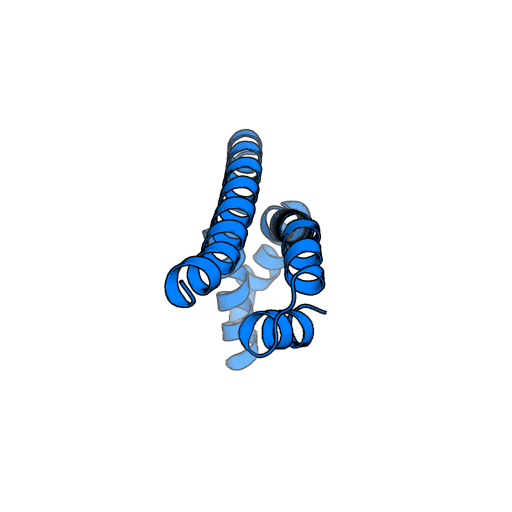 ? 12.101 3.030 -5.627 1.00 92.25 91 GLU A C 1
ATOM 726 O O . GLU A 1 91 ? 12.449 2.612 -6.735 1.00 92.25 91 GLU A O 1
ATOM 731 N N . ALA A 1 92 ? 11.261 2.350 -4.842 1.00 92.44 92 ALA A N 1
ATOM 732 C CA . ALA A 1 92 ? 10.701 1.052 -5.198 1.00 92.44 92 ALA A CA 1
ATOM 733 C C . ALA A 1 92 ? 9.878 1.119 -6.496 1.00 92.44 92 ALA A C 1
ATOM 735 O O . ALA A 1 92 ? 10.053 0.275 -7.375 1.00 92.44 92 ALA A O 1
ATOM 736 N N . ALA A 1 93 ? 9.040 2.148 -6.662 1.00 88.94 93 ALA A N 1
ATOM 737 C CA . ALA A 1 93 ? 8.248 2.353 -7.873 1.00 88.94 93 ALA A CA 1
ATOM 738 C C . ALA A 1 93 ? 9.129 2.555 -9.114 1.00 88.94 93 ALA A C 1
ATOM 740 O O . ALA A 1 93 ? 8.916 1.925 -10.155 1.00 88.94 93 ALA A O 1
ATOM 741 N N . ARG A 1 94 ? 10.174 3.383 -8.993 1.00 87.44 94 ARG A N 1
ATOM 742 C CA . ARG A 1 94 ? 11.142 3.616 -10.071 1.00 87.44 94 ARG A CA 1
ATOM 743 C C . ARG A 1 94 ? 11.900 2.342 -10.442 1.00 87.44 94 ARG A C 1
ATOM 745 O O . ARG A 1 94 ? 12.068 2.050 -11.627 1.00 87.44 94 ARG A O 1
ATOM 752 N N . LEU A 1 95 ? 12.386 1.596 -9.451 1.00 90.81 95 LEU A N 1
ATOM 753 C CA . LEU A 1 95 ? 13.141 0.361 -9.676 1.00 90.81 95 LEU A CA 1
ATOM 754 C C . LEU A 1 95 ? 12.262 -0.740 -10.275 1.00 90.81 95 LEU A C 1
ATOM 756 O O . LEU A 1 95 ? 12.692 -1.396 -11.223 1.00 90.81 95 LEU A O 1
ATOM 760 N N . GLY A 1 96 ? 11.031 -0.894 -9.782 1.00 88.25 96 GLY A N 1
ATOM 761 C CA . GLY A 1 96 ? 10.056 -1.845 -10.313 1.00 88.25 96 GLY A CA 1
ATOM 762 C C . GLY A 1 96 ? 9.729 -1.568 -11.779 1.00 88.25 96 GLY A C 1
ATOM 763 O O . GLY A 1 96 ? 9.849 -2.465 -12.610 1.00 88.25 96 GLY A O 1
ATOM 764 N N . THR A 1 97 ? 9.432 -0.311 -12.120 1.00 86.38 97 THR A N 1
ATOM 765 C CA . THR A 1 97 ? 9.155 0.103 -13.509 1.00 86.38 97 THR A CA 1
ATOM 766 C C . THR A 1 97 ? 10.348 -0.181 -14.425 1.00 86.38 97 THR A C 1
ATOM 768 O O . THR A 1 97 ? 10.209 -0.803 -15.477 1.00 86.38 97 THR A O 1
ATOM 771 N N . ARG A 1 98 ? 11.567 0.169 -13.989 1.00 85.69 98 ARG A N 1
ATOM 772 C CA . ARG A 1 98 ? 12.793 -0.116 -14.754 1.00 85.69 98 ARG A CA 1
ATOM 773 C C . ARG A 1 98 ? 13.044 -1.606 -14.948 1.00 85.69 98 ARG A C 1
ATOM 775 O O . ARG A 1 98 ? 13.516 -1.999 -16.012 1.00 85.69 98 ARG A O 1
ATOM 782 N N . PHE A 1 99 ? 12.781 -2.427 -13.936 1.00 88.44 99 PHE A N 1
ATOM 783 C CA . PHE A 1 99 ? 12.911 -3.875 -14.056 1.00 88.44 99 PHE A CA 1
ATOM 784 C C . PHE A 1 99 ? 11.929 -4.424 -15.099 1.00 88.44 99 PHE A C 1
ATOM 786 O O . PHE A 1 99 ? 12.355 -5.117 -16.025 1.00 88.44 99 PHE A O 1
ATOM 793 N N . THR A 1 100 ? 10.652 -4.037 -15.010 1.00 84.81 100 THR A N 1
ATOM 794 C CA . THR A 1 100 ? 9.605 -4.419 -15.970 1.00 84.81 100 THR A CA 1
ATOM 795 C C . THR A 1 100 ? 9.962 -4.011 -17.398 1.00 84.81 100 THR A C 1
ATOM 797 O O . THR A 1 100 ? 9.824 -4.822 -18.309 1.00 84.81 100 THR A O 1
ATOM 800 N N . ASN A 1 101 ? 10.497 -2.804 -17.604 1.00 81.38 101 ASN A N 1
ATOM 801 C CA . ASN A 1 101 ? 10.899 -2.328 -18.931 1.00 81.38 101 ASN A CA 1
ATOM 802 C C . ASN A 1 101 ? 12.141 -3.050 -19.483 1.00 81.38 101 ASN A C 1
ATOM 804 O O . ASN A 1 101 ? 12.238 -3.280 -20.690 1.00 81.38 101 ASN A O 1
ATOM 808 N N . LYS A 1 102 ? 13.094 -3.434 -18.623 1.00 85.75 102 LYS A N 1
ATOM 809 C CA . LYS A 1 102 ? 14.333 -4.113 -19.041 1.00 85.75 102 LYS A CA 1
ATOM 810 C C . LYS A 1 102 ? 14.150 -5.595 -19.354 1.00 85.75 102 LYS A C 1
ATOM 812 O O . LYS A 1 102 ? 14.861 -6.110 -20.215 1.00 85.75 102 LYS A O 1
ATOM 817 N N . LEU A 1 103 ? 13.230 -6.286 -18.683 1.00 85.50 103 LEU A N 1
ATOM 818 C CA . LEU A 1 103 ? 13.059 -7.732 -18.842 1.00 85.50 103 LEU A CA 1
ATOM 819 C C . LEU A 1 103 ? 12.734 -8.148 -20.298 1.00 85.50 103 LEU A C 1
ATOM 821 O O . LEU A 1 103 ? 13.426 -9.027 -20.809 1.00 85.50 103 LEU A O 1
ATOM 825 N N . PRO A 1 104 ? 11.794 -7.502 -21.022 1.00 78.00 104 PRO A N 1
ATOM 826 C CA . PRO A 1 104 ? 11.540 -7.806 -22.432 1.00 78.00 104 PRO A CA 1
ATOM 827 C C . PRO A 1 104 ? 12.720 -7.509 -23.363 1.00 78.00 104 PRO A C 1
ATOM 829 O O . PRO A 1 104 ? 12.849 -8.148 -24.402 1.00 78.00 104 PRO A O 1
ATOM 832 N N . ALA A 1 105 ? 13.565 -6.526 -23.033 1.00 76.69 105 ALA A N 1
ATOM 833 C CA . ALA A 1 105 ? 14.752 -6.223 -23.831 1.00 76.69 105 ALA A CA 1
ATOM 834 C C . ALA A 1 105 ? 15.799 -7.341 -23.714 1.00 76.69 105 ALA A C 1
ATOM 836 O O . ALA A 1 105 ? 16.439 -7.685 -24.701 1.00 76.69 105 ALA A O 1
ATOM 837 N N . ALA A 1 106 ? 15.928 -7.937 -22.526 1.00 76.62 106 ALA A N 1
ATOM 838 C CA . ALA A 1 106 ? 16.838 -9.051 -22.282 1.00 76.62 106 ALA A CA 1
ATOM 839 C C . ALA A 1 106 ? 16.364 -10.374 -22.909 1.00 76.62 106 ALA A C 1
ATOM 841 O O . ALA A 1 106 ? 17.198 -11.202 -23.250 1.00 76.62 106 ALA A O 1
ATOM 842 N N . THR A 1 107 ? 15.053 -10.591 -23.065 1.00 78.88 107 THR A N 1
ATOM 843 C CA . THR A 1 107 ? 14.495 -11.840 -23.626 1.00 78.88 107 THR A CA 1
ATOM 844 C C . THR A 1 107 ? 14.294 -11.826 -25.143 1.00 78.88 107 THR A C 1
ATOM 846 O O . THR A 1 107 ? 13.984 -12.865 -25.719 1.00 78.88 107 THR A O 1
ATOM 849 N N . LYS A 1 108 ? 14.441 -10.666 -25.796 1.00 69.88 108 LYS A N 1
ATOM 850 C CA . LYS A 1 108 ? 14.376 -10.511 -27.262 1.00 69.88 108 LYS A CA 1
ATOM 851 C C . LYS A 1 108 ? 15.751 -10.486 -27.946 1.00 69.88 108 LYS A C 1
ATOM 853 O O . LYS A 1 108 ? 15.787 -10.427 -29.174 1.00 69.88 108 LYS A O 1
ATOM 858 N N . ALA A 1 109 ? 16.832 -10.456 -27.168 1.00 53.94 109 ALA A N 1
ATOM 859 C CA . ALA A 1 109 ? 18.218 -10.526 -27.633 1.00 53.94 109 ALA A CA 1
ATOM 860 C C . ALA A 1 109 ? 18.673 -11.985 -27.752 1.00 53.94 109 ALA A C 1
ATOM 862 O O . ALA A 1 109 ? 19.464 -12.264 -28.679 1.00 53.94 109 ALA A O 1
#